Protein AF-U3TZV6-F1 (afdb_monomer)

Foldseek 3Di:
DDPPPPPDPFQWPDWDAQDWDDDDPDTLDGGDTDTDGPDDDDDDDDPSNNPD

Radius of gyration: 16.95 Å; Cα contacts (8 Å, |Δi|>4): 57; chains: 1; bounding box: 45×18×48 Å

Mean predicted aligned error: 9.44 Å

Structure (mmCIF, N/CA/C/O backbone):
data_AF-U3TZV6-F1
#
_entry.id   AF-U3TZV6-F1
#
loop_
_atom_site.group_PDB
_atom_site.id
_atom_site.type_symbol
_atom_site.label_atom_id
_atom_site.label_alt_id
_atom_site.label_comp_id
_atom_site.label_asym_id
_atom_site.label_entity_id
_atom_site.label_seq_id
_atom_site.pdbx_PDB_ins_code
_atom_site.Cartn_x
_atom_site.Cartn_y
_atom_site.Cartn_z
_atom_site.occupancy
_atom_site.B_iso_or_equiv
_atom_site.auth_seq_id
_atom_site.auth_comp_id
_atom_site.auth_asym_id
_atom_site.auth_atom_id
_atom_site.pdbx_PDB_model_num
ATOM 1 N N . MET A 1 1 ? -32.252 5.621 31.021 1.00 42.38 1 MET A N 1
ATOM 2 C CA . MET A 1 1 ? -31.997 6.865 30.268 1.00 42.38 1 MET A CA 1
ATOM 3 C C . MET A 1 1 ? -31.028 6.475 29.169 1.00 42.38 1 MET A C 1
ATOM 5 O O . MET A 1 1 ? -29.994 5.916 29.490 1.00 42.38 1 MET A O 1
ATOM 9 N N . THR A 1 2 ? -31.466 6.560 27.923 1.00 49.88 2 THR A N 1
ATOM 10 C CA . THR A 1 2 ? -30.939 5.861 26.742 1.00 49.88 2 THR A CA 1
ATOM 11 C C . THR A 1 2 ? -29.505 6.254 26.372 1.00 49.88 2 THR A C 1
ATOM 13 O O . THR A 1 2 ? -29.232 7.431 26.161 1.00 49.88 2 THR A O 1
ATOM 16 N N . ASP A 1 3 ? -28.630 5.255 26.211 1.00 64.19 3 ASP A N 1
ATOM 17 C CA . ASP A 1 3 ? -27.431 5.335 25.367 1.00 64.19 3 ASP A CA 1
ATOM 18 C C . ASP A 1 3 ? -27.901 5.443 23.909 1.00 64.19 3 ASP A C 1
ATOM 20 O O . ASP A 1 3 ? -28.130 4.444 23.232 1.00 64.19 3 ASP A O 1
ATOM 24 N N . TRP A 1 4 ? -28.168 6.665 23.445 1.00 70.38 4 TRP A N 1
ATOM 25 C CA . TRP A 1 4 ? -28.52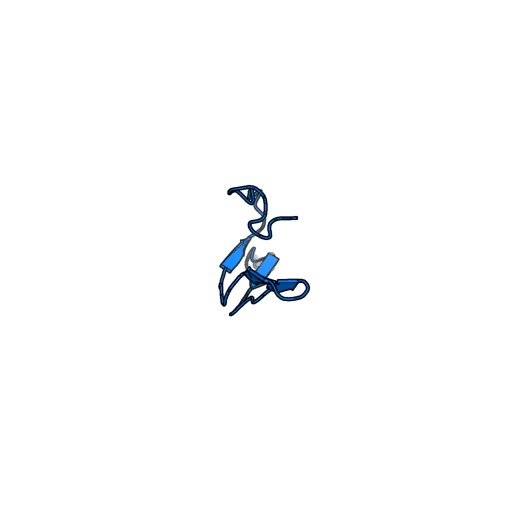3 6.943 22.046 1.00 70.38 4 TRP A CA 1
ATOM 26 C C . TRP A 1 4 ? -27.326 7.425 21.226 1.00 70.38 4 TRP A C 1
ATOM 28 O O . TRP A 1 4 ? -27.510 7.840 20.087 1.00 70.38 4 TRP A O 1
ATOM 38 N N . ILE A 1 5 ? -26.104 7.360 21.764 1.00 67.19 5 ILE A N 1
ATOM 39 C CA . ILE A 1 5 ? -24.904 7.571 20.955 1.00 67.19 5 ILE A CA 1
ATOM 40 C C . ILE A 1 5 ? -24.774 6.331 20.063 1.00 67.19 5 ILE A C 1
ATOM 42 O O . ILE A 1 5 ? -24.498 5.252 20.592 1.00 67.19 5 ILE A O 1
ATOM 46 N N . PRO A 1 6 ? -24.997 6.424 18.737 1.00 65.38 6 PRO A N 1
ATOM 47 C CA . PRO A 1 6 ? -24.661 5.311 17.868 1.00 65.38 6 PRO A CA 1
ATOM 48 C C . PRO A 1 6 ? -23.178 5.015 18.083 1.00 65.38 6 PRO A C 1
ATOM 50 O O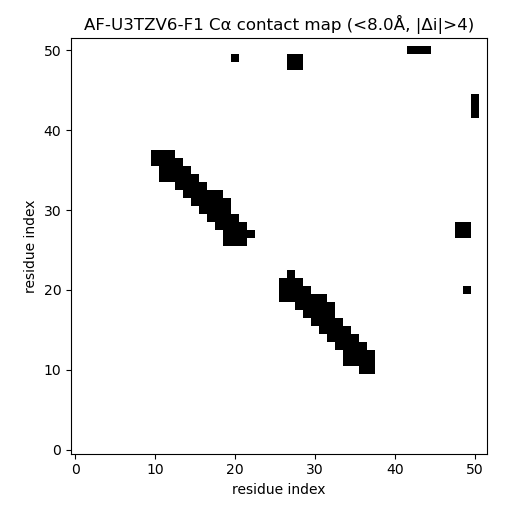 . PRO A 1 6 ? -22.351 5.923 17.959 1.00 65.38 6 PRO A O 1
ATOM 53 N N . ALA A 1 7 ? -22.846 3.772 18.445 1.00 63.69 7 ALA A N 1
ATOM 54 C CA . ALA A 1 7 ? -21.467 3.310 18.425 1.00 63.69 7 ALA A CA 1
ATOM 55 C C . ALA A 1 7 ? -20.918 3.672 17.044 1.00 63.69 7 ALA A C 1
ATOM 57 O O . ALA A 1 7 ? -21.448 3.210 16.030 1.00 63.69 7 ALA A O 1
ATOM 58 N N . MET A 1 8 ? -19.963 4.603 17.006 1.00 62.72 8 MET A N 1
ATOM 59 C CA . MET A 1 8 ? -19.414 5.084 15.746 1.00 62.72 8 MET A CA 1
ATOM 60 C C . MET A 1 8 ? -18.884 3.846 15.021 1.00 62.72 8 MET A C 1
ATOM 62 O O . MET A 1 8 ? -18.128 3.089 15.640 1.00 62.72 8 MET A O 1
ATOM 66 N N . PRO A 1 9 ? -19.334 3.558 13.786 1.00 62.50 9 PRO A N 1
ATOM 67 C CA . PRO A 1 9 ? -18.867 2.381 13.078 1.00 62.50 9 PRO A CA 1
ATOM 68 C C . PRO A 1 9 ? -17.351 2.490 13.019 1.00 62.50 9 PRO A C 1
ATOM 70 O O . PRO A 1 9 ? -16.856 3.537 12.614 1.00 62.50 9 PRO A O 1
ATOM 73 N N . ASN A 1 10 ? -16.688 1.454 13.537 1.00 64.56 10 ASN A N 1
ATOM 74 C CA . ASN A 1 10 ? -15.252 1.193 13.548 1.00 64.56 10 ASN A CA 1
ATOM 75 C C . ASN A 1 10 ? -14.421 2.260 12.813 1.00 64.56 10 ASN A C 1
ATOM 77 O O . ASN A 1 10 ? -14.600 2.420 11.610 1.00 64.56 10 ASN A O 1
ATOM 81 N N . ASP A 1 11 ? -13.485 2.922 13.504 1.00 72.50 11 ASP A N 1
ATOM 82 C CA . ASP A 1 11 ? -12.629 4.024 13.008 1.00 72.50 11 ASP A CA 1
ATOM 83 C C . ASP A 1 11 ? -11.821 3.724 11.723 1.00 72.50 11 ASP A C 1
ATOM 85 O O . ASP A 1 11 ? -11.062 4.575 11.263 1.00 72.50 11 ASP A O 1
ATOM 89 N N . LEU A 1 12 ? -11.981 2.535 11.143 1.00 73.56 12 LEU A N 1
ATOM 90 C CA . LEU A 1 12 ? -11.490 2.081 9.853 1.00 73.56 12 LEU A CA 1
ATOM 91 C C . LEU A 1 12 ? -11.942 3.003 8.710 1.00 73.56 12 LEU A C 1
ATOM 93 O O . LEU A 1 12 ? -13.112 3.048 8.334 1.00 73.56 12 LEU A O 1
ATOM 97 N N . LEU A 1 13 ? -10.976 3.699 8.121 1.00 83.06 13 LEU A N 1
ATOM 98 C CA . LEU A 1 13 ? -11.161 4.560 6.958 1.00 83.06 13 LEU A CA 1
ATOM 99 C C . LEU A 1 13 ? -10.735 3.868 5.659 1.00 83.06 13 LEU A C 1
ATOM 101 O O . LEU A 1 13 ? -11.339 4.097 4.614 1.00 83.06 13 LEU A O 1
ATOM 105 N N . ILE A 1 14 ? -9.688 3.041 5.717 1.00 88.56 14 ILE A N 1
ATOM 106 C CA . ILE A 1 14 ? -9.148 2.323 4.558 1.00 88.56 14 ILE A CA 1
ATOM 107 C C . ILE A 1 14 ? -8.990 0.854 4.927 1.00 88.56 14 ILE A C 1
ATOM 109 O O . ILE A 1 14 ? -8.364 0.538 5.933 1.00 88.56 14 ILE A O 1
ATOM 113 N N . ASP A 1 15 ? -9.512 -0.026 4.080 1.00 92.94 15 ASP A N 1
ATOM 114 C CA . ASP A 1 15 ? -9.273 -1.468 4.110 1.00 92.94 15 ASP A CA 1
ATOM 115 C C . ASP A 1 15 ? -8.773 -1.890 2.727 1.00 92.94 15 ASP A C 1
ATOM 117 O O . ASP A 1 15 ? -9.521 -1.881 1.747 1.00 92.94 15 ASP A O 1
ATOM 121 N N . ALA A 1 16 ? -7.477 -2.170 2.632 1.00 94.31 16 ALA A N 1
ATOM 122 C CA . ALA A 1 16 ? -6.832 -2.652 1.425 1.00 94.31 16 ALA A CA 1
ATOM 123 C C . ALA A 1 16 ? -6.561 -4.149 1.580 1.00 94.31 16 ALA A C 1
ATOM 125 O O . ALA A 1 16 ? -5.858 -4.563 2.501 1.00 94.31 16 ALA A O 1
ATOM 126 N N . GLN A 1 17 ? -7.083 -4.952 0.653 1.00 97.31 17 GLN A N 1
ATOM 127 C CA . GLN A 1 17 ? -6.902 -6.402 0.636 1.00 97.31 17 GLN A CA 1
ATOM 128 C C . GLN A 1 17 ? -6.254 -6.830 -0.678 1.00 97.31 17 GLN A C 1
ATOM 130 O O . GLN A 1 17 ? -6.818 -6.595 -1.745 1.00 97.31 17 GLN A O 1
ATOM 135 N N . GLY A 1 18 ? -5.069 -7.444 -0.604 1.00 96.50 18 GLY A N 1
ATOM 136 C CA . GLY A 1 18 ? -4.341 -7.925 -1.784 1.00 96.50 18 GLY A CA 1
ATOM 137 C C . GLY A 1 18 ? -3.986 -6.822 -2.789 1.00 96.50 18 GLY A C 1
ATOM 138 O O . GLY A 1 18 ? -3.989 -7.048 -4.001 1.00 96.50 18 GLY A O 1
ATOM 139 N N . LEU A 1 19 ? -3.705 -5.609 -2.304 1.00 95.31 19 LEU A N 1
ATOM 140 C CA . LEU A 1 19 ? -3.373 -4.458 -3.133 1.00 95.31 19 LEU A CA 1
ATOM 141 C C . LEU A 1 19 ? -2.136 -4.760 -3.977 1.00 95.31 19 LEU A C 1
ATOM 143 O O . LEU A 1 19 ? -1.055 -5.027 -3.456 1.00 95.31 19 LEU A O 1
ATOM 147 N N . THR A 1 20 ? -2.316 -4.664 -5.290 1.00 96.00 20 THR A N 1
ATOM 148 C CA . THR A 1 20 ? -1.260 -4.802 -6.288 1.00 96.00 20 THR A CA 1
ATOM 149 C C . THR A 1 20 ? -1.290 -3.574 -7.185 1.00 96.00 20 THR A C 1
ATOM 151 O O . THR A 1 20 ? -2.329 -3.257 -7.762 1.00 96.00 20 THR A O 1
ATOM 154 N N . ILE A 1 21 ? -0.159 -2.882 -7.316 1.00 94.38 21 ILE A N 1
ATOM 155 C CA . ILE A 1 21 ? -0.031 -1.678 -8.146 1.00 94.38 21 ILE A CA 1
ATOM 156 C C . ILE A 1 21 ? 1.039 -1.928 -9.199 1.00 94.38 21 ILE A C 1
ATOM 158 O O . ILE A 1 21 ? 2.175 -2.277 -8.877 1.00 94.38 21 ILE A O 1
ATOM 162 N N . ARG A 1 22 ? 0.678 -1.715 -10.466 1.00 94.44 22 ARG A N 1
ATOM 163 C CA . ARG A 1 22 ? 1.595 -1.764 -11.608 1.00 94.44 22 ARG A CA 1
ATOM 164 C C . ARG A 1 22 ? 1.623 -0.417 -12.312 1.00 94.44 22 ARG A C 1
ATOM 166 O O . ARG A 1 22 ? 0.585 0.217 -12.471 1.00 94.44 22 ARG A O 1
ATOM 173 N N . S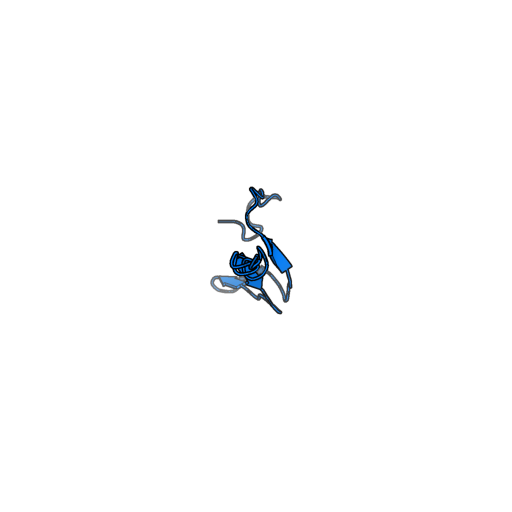ER A 1 23 ? 2.804 -0.010 -12.755 1.00 91.31 23 SER A N 1
ATOM 174 C CA . SER A 1 23 ? 2.993 1.155 -13.618 1.00 91.31 23 SER A CA 1
ATOM 175 C C . SER A 1 23 ? 3.906 0.763 -14.767 1.00 91.31 23 SER A C 1
ATOM 177 O O . SER A 1 23 ? 5.037 0.340 -14.533 1.00 91.31 23 SER A O 1
ATOM 179 N N . HIS A 1 24 ? 3.412 0.893 -16.000 1.00 90.62 24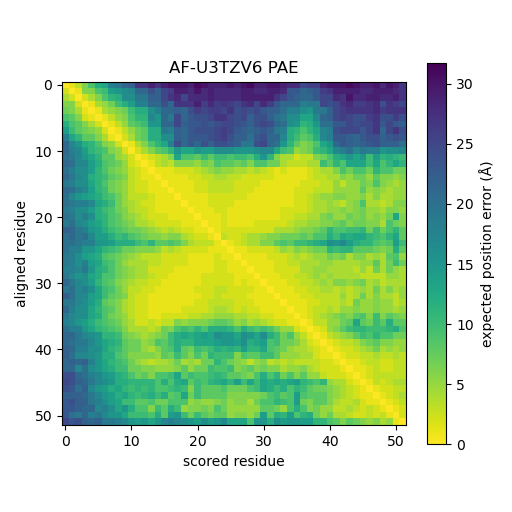 HIS A N 1
ATOM 180 C CA . HIS A 1 24 ? 4.063 0.336 -17.189 1.00 90.62 24 HIS A CA 1
ATOM 181 C C . HIS A 1 24 ? 4.417 -1.147 -16.957 1.00 90.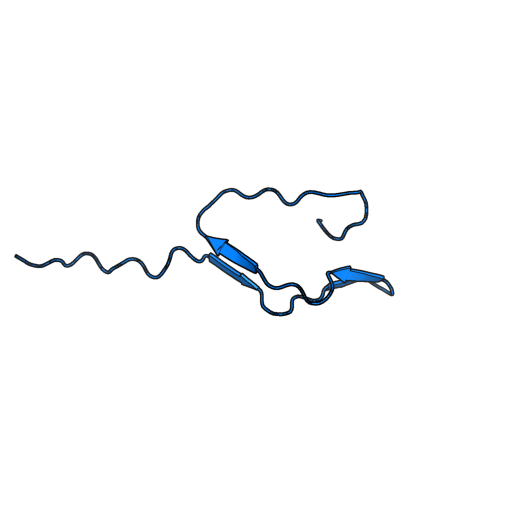62 24 HIS A C 1
ATOM 183 O O . HIS A 1 24 ? 3.551 -1.923 -16.552 1.00 90.62 24 HIS A O 1
ATOM 189 N N . ASP A 1 25 ? 5.681 -1.524 -17.144 1.00 91.50 25 ASP A N 1
ATOM 190 C CA . ASP A 1 25 ? 6.173 -2.889 -16.937 1.00 91.50 25 ASP A CA 1
ATOM 191 C C . ASP A 1 25 ? 6.629 -3.167 -15.490 1.00 91.50 25 ASP A C 1
ATOM 193 O O . ASP A 1 25 ? 7.085 -4.267 -15.178 1.00 91.50 25 ASP A O 1
ATOM 197 N N . ALA A 1 26 ? 6.508 -2.193 -14.580 1.00 91.94 26 ALA A N 1
ATOM 198 C CA . ALA A 1 26 ? 6.979 -2.311 -13.203 1.00 91.94 26 ALA A CA 1
ATOM 199 C C . ALA A 1 26 ? 5.861 -2.713 -12.231 1.00 91.94 26 ALA A C 1
ATOM 201 O O . ALA A 1 26 ? 4.774 -2.129 -12.213 1.00 91.94 26 ALA A O 1
ATOM 202 N N . LEU A 1 27 ? 6.162 -3.687 -11.368 1.00 93.75 27 LEU A N 1
ATOM 203 C CA . LEU A 1 27 ? 5.368 -4.011 -10.184 1.00 93.75 27 LEU A CA 1
ATOM 204 C C . LEU A 1 27 ? 5.835 -3.127 -9.023 1.00 93.75 27 LEU A C 1
ATOM 206 O O . LEU A 1 27 ? 6.957 -3.279 -8.549 1.00 93.75 27 LEU A O 1
ATOM 210 N N . LEU A 1 28 ? 4.989 -2.184 -8.610 1.00 93.12 28 LEU A N 1
ATOM 211 C CA . LEU A 1 28 ? 5.305 -1.187 -7.581 1.00 93.12 28 LEU A CA 1
ATOM 212 C C . LEU A 1 28 ? 4.861 -1.627 -6.185 1.00 93.12 28 LEU A C 1
ATOM 214 O O . LEU A 1 28 ? 5.540 -1.351 -5.202 1.00 93.12 28 LEU A O 1
ATOM 218 N N . VAL A 1 29 ? 3.722 -2.313 -6.107 1.00 94.44 29 VAL A N 1
ATOM 219 C CA . VAL A 1 29 ? 3.187 -2.904 -4.878 1.00 94.44 29 VAL A CA 1
ATOM 220 C C . VAL A 1 29 ? 2.715 -4.308 -5.219 1.00 94.44 29 VAL A C 1
ATOM 222 O O . VAL A 1 29 ? 1.999 -4.475 -6.206 1.00 94.44 29 VAL A O 1
ATOM 225 N N . ASP A 1 30 ? 3.109 -5.296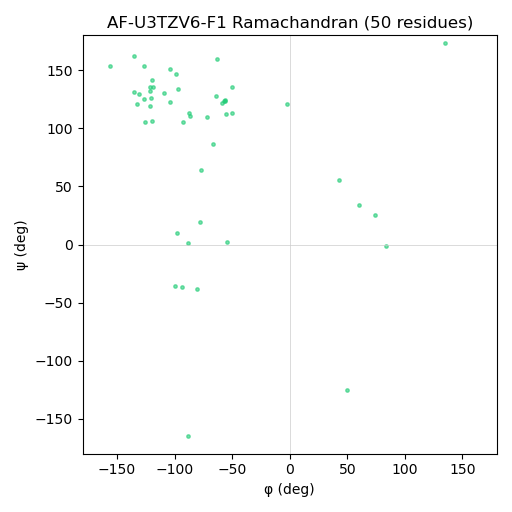 -4.422 1.00 95.81 30 ASP A N 1
ATOM 226 C CA . ASP A 1 30 ? 2.806 -6.706 -4.667 1.00 95.81 30 ASP A CA 1
ATOM 227 C C . ASP A 1 30 ? 1.990 -7.303 -3.519 1.00 95.81 30 ASP A C 1
ATOM 229 O O . ASP A 1 30 ? 2.518 -7.532 -2.431 1.00 95.81 30 ASP A O 1
ATOM 233 N N . ASN A 1 31 ? 0.700 -7.528 -3.778 1.00 96.94 31 ASN A N 1
ATOM 234 C CA . ASN A 1 31 ? -0.230 -8.261 -2.922 1.00 96.94 31 ASN A CA 1
ATOM 235 C C . ASN A 1 31 ? -0.126 -7.942 -1.415 1.00 96.94 31 ASN A C 1
ATOM 237 O O . ASN A 1 31 ? 0.045 -8.837 -0.583 1.00 96.94 31 ASN A O 1
ATOM 241 N N . ILE A 1 32 ? -0.247 -6.663 -1.052 1.00 94.62 32 ILE A N 1
ATOM 242 C CA . ILE A 1 32 ? -0.225 -6.241 0.357 1.00 94.62 32 ILE A CA 1
ATOM 243 C C . ILE A 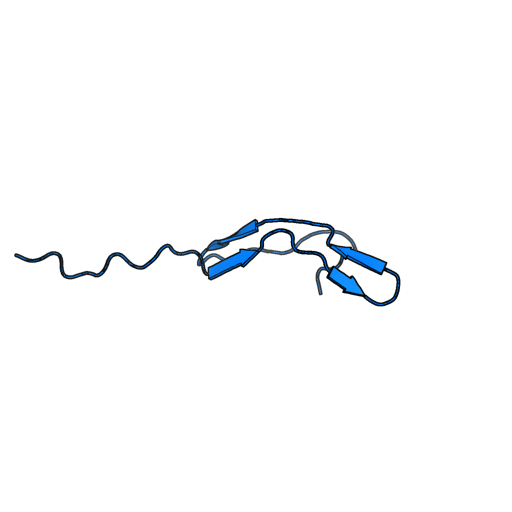1 32 ? -1.635 -6.019 0.900 1.00 94.62 32 ILE A C 1
ATOM 245 O O . ILE A 1 32 ? -2.517 -5.533 0.194 1.00 94.62 32 ILE A O 1
ATOM 249 N N . SER A 1 33 ? -1.832 -6.311 2.182 1.00 95.75 33 SER A N 1
ATOM 250 C CA . SER A 1 33 ? -3.073 -5.999 2.893 1.00 95.75 33 SER A CA 1
ATOM 251 C C . SER A 1 33 ? -2.787 -5.099 4.085 1.00 95.75 33 SER A C 1
ATOM 253 O O . SER A 1 33 ? -1.843 -5.349 4.836 1.00 95.75 33 SER A O 1
ATOM 255 N N . PHE A 1 34 ? -3.599 -4.059 4.269 1.00 92.44 34 PHE A N 1
ATOM 256 C CA . PHE A 1 34 ? -3.506 -3.166 5.419 1.00 92.44 34 PHE A CA 1
ATOM 257 C C . PHE A 1 34 ? -4.835 -2.461 5.702 1.00 92.44 34 PHE A C 1
ATOM 259 O O . PHE A 1 34 ? -5.631 -2.200 4.805 1.00 92.44 34 PHE A O 1
ATOM 266 N N . THR A 1 35 ? -5.031 -2.094 6.964 1.00 91.75 35 THR A N 1
ATOM 267 C CA . THR A 1 35 ? -6.167 -1.299 7.433 1.00 91.75 35 THR A CA 1
ATOM 268 C C . THR A 1 35 ? -5.665 0.002 8.045 1.00 91.75 35 THR A C 1
ATOM 270 O O . THR A 1 35 ? -4.723 -0.038 8.834 1.00 91.75 35 THR A O 1
ATOM 273 N N . LEU A 1 36 ? -6.284 1.139 7.728 1.00 87.56 36 LEU A N 1
ATOM 274 C CA . LEU A 1 36 ? -5.972 2.432 8.346 1.00 87.56 36 LEU A CA 1
ATOM 275 C C . LEU A 1 36 ? -7.207 3.014 9.012 1.00 87.56 36 LEU A C 1
ATOM 277 O O . LEU A 1 36 ? -8.274 3.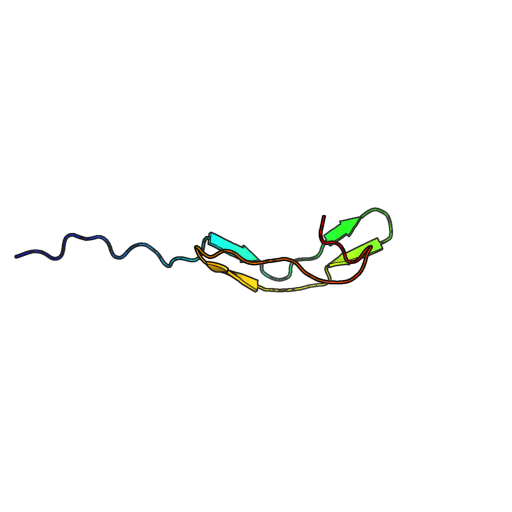082 8.398 1.00 87.56 36 LEU A O 1
ATOM 281 N N . GLY A 1 37 ? -7.034 3.455 10.256 1.00 85.69 37 GLY A N 1
ATOM 282 C CA . GLY A 1 37 ? -8.058 4.167 11.006 1.00 85.69 37 GLY A CA 1
ATOM 283 C C . GLY A 1 37 ? -8.025 5.686 10.792 1.00 85.69 37 GLY A C 1
ATOM 284 O O . GLY A 1 37 ? -7.354 6.202 9.896 1.00 85.69 37 GLY A O 1
ATOM 285 N N . ARG A 1 38 ? -8.706 6.439 11.664 1.00 80.12 38 ARG A N 1
ATOM 286 C CA . ARG A 1 38 ? -8.642 7.913 11.729 1.00 80.12 38 ARG A CA 1
ATOM 287 C C . ARG A 1 38 ? -7.354 8.404 12.403 1.00 80.12 38 ARG A C 1
ATOM 289 O O . ARG A 1 38 ? -7.385 9.053 13.446 1.00 80.12 38 ARG A O 1
ATOM 296 N N . GLU A 1 39 ? -6.214 8.121 11.790 1.00 75.75 39 GLU A N 1
ATOM 297 C CA . GLU A 1 39 ? -4.888 8.480 12.301 1.00 75.75 39 GLU A CA 1
ATOM 298 C C . GLU A 1 39 ? -3.978 9.064 11.209 1.00 75.75 39 GLU A C 1
ATOM 300 O O . GLU A 1 39 ? -4.243 8.947 10.013 1.00 75.75 39 GLU A O 1
ATOM 305 N N . ARG A 1 40 ? -2.905 9.754 11.618 1.00 77.75 40 ARG A N 1
ATOM 306 C CA . ARG A 1 40 ? -1.897 10.289 10.691 1.00 77.75 40 ARG A CA 1
ATOM 307 C C . ARG A 1 40 ? -0.771 9.278 10.535 1.00 77.75 40 ARG A C 1
ATOM 309 O O . ARG A 1 40 ? 0.066 9.161 11.424 1.00 77.75 40 ARG A O 1
ATOM 316 N N . VAL A 1 41 ? -0.733 8.600 9.394 1.00 80.06 41 VAL A N 1
ATOM 317 C CA . VAL A 1 41 ? 0.365 7.703 9.016 1.00 80.06 41 VAL A CA 1
ATOM 318 C C . VAL A 1 41 ? 1.277 8.351 7.980 1.00 80.06 41 VAL A C 1
ATOM 320 O O . VAL A 1 41 ? 0.841 9.181 7.182 1.00 80.06 41 VAL A O 1
ATO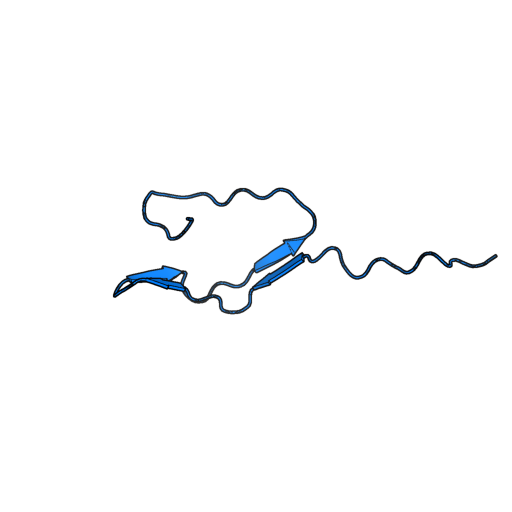M 323 N N . ALA A 1 42 ? 2.552 7.966 7.993 1.00 81.25 42 ALA A N 1
ATOM 324 C CA . ALA A 1 42 ? 3.520 8.347 6.975 1.00 81.25 42 ALA A CA 1
ATOM 325 C C . ALA A 1 42 ? 3.865 7.128 6.117 1.00 81.25 42 ALA A C 1
ATOM 327 O O . ALA A 1 42 ? 4.213 6.068 6.638 1.00 81.25 42 ALA A O 1
ATOM 328 N N . LEU A 1 43 ? 3.810 7.292 4.799 1.00 83.88 43 LEU A N 1
ATOM 329 C CA . LEU A 1 43 ? 4.265 6.285 3.852 1.00 83.88 43 LEU A CA 1
ATOM 330 C C . LEU A 1 43 ? 5.773 6.481 3.599 1.00 83.88 43 LEU A C 1
ATOM 332 O O . LEU A 1 43 ? 6.179 7.500 3.047 1.00 83.88 43 LEU A O 1
ATOM 336 N N . VAL A 1 44 ? 6.615 5.529 4.028 1.00 88.38 44 VAL A N 1
ATOM 337 C CA . VAL A 1 44 ? 8.093 5.678 4.085 1.00 88.38 44 VAL A CA 1
ATOM 338 C C . VAL A 1 44 ? 8.865 4.569 3.357 1.00 88.38 44 VAL A C 1
ATOM 340 O O . VAL A 1 44 ? 8.331 3.485 3.120 1.00 88.38 44 VAL A O 1
ATOM 343 N N . GLY A 1 45 ? 10.091 4.872 2.890 1.00 85.56 45 GLY A N 1
ATOM 344 C CA . GLY A 1 45 ? 10.939 4.010 2.029 1.00 85.56 45 GLY A CA 1
ATOM 345 C C . GLY A 1 45 ? 11.618 4.720 0.833 1.00 85.56 45 GLY A C 1
ATOM 346 O O . GLY A 1 45 ? 11.370 5.897 0.586 1.00 85.56 45 GLY A O 1
ATOM 347 N N . GLU A 1 46 ? 12.493 3.997 0.127 1.00 87.94 46 GLU A N 1
ATOM 348 C CA . GLU A 1 46 ? 13.430 4.510 -0.897 1.00 87.94 46 GLU A CA 1
ATOM 349 C C . GLU A 1 46 ? 12.748 5.135 -2.135 1.00 87.94 46 GLU A C 1
ATOM 351 O O . GLU A 1 46 ? 11.585 4.855 -2.434 1.00 87.94 46 GLU A O 1
ATOM 356 N N . SER A 1 47 ? 13.471 5.975 -2.883 1.00 89.06 47 SER A N 1
ATOM 357 C CA . SER A 1 47 ? 13.036 6.470 -4.197 1.00 89.06 47 SER A CA 1
ATOM 358 C C . SER A 1 47 ? 12.595 5.321 -5.118 1.00 89.06 47 SER A C 1
ATOM 360 O O . SER A 1 47 ? 13.251 4.288 -5.189 1.00 89.06 47 SER A O 1
ATOM 362 N N . GLY A 1 48 ? 11.470 5.493 -5.817 1.00 81.38 48 GLY A N 1
ATOM 363 C CA . GLY A 1 48 ? 10.937 4.493 -6.757 1.00 81.38 48 GLY A CA 1
ATOM 364 C C . GLY A 1 48 ? 10.096 3.366 -6.140 1.00 81.38 48 GLY A C 1
ATOM 365 O O . GLY A 1 48 ? 9.541 2.558 -6.873 1.00 81.38 48 GLY A O 1
ATOM 366 N N . SER A 1 49 ? 9.916 3.331 -4.820 1.00 80.81 49 SER A N 1
ATOM 367 C CA . SER A 1 49 ? 9.176 2.266 -4.111 1.00 80.81 49 SER A CA 1
ATOM 368 C C . SER A 1 49 ? 7.638 2.357 -4.171 1.00 80.81 49 SER A C 1
ATOM 370 O O . SER A 1 49 ? 6.959 1.791 -3.319 1.00 80.81 49 SER A O 1
ATOM 372 N N . GLY A 1 50 ? 7.074 3.100 -5.129 1.00 79.56 50 GLY A N 1
ATOM 373 C CA . GLY A 1 50 ? 5.618 3.133 -5.349 1.00 79.56 50 GLY A CA 1
ATOM 374 C C . GLY A 1 50 ? 4.801 3.925 -4.321 1.00 79.56 50 GLY A C 1
ATOM 375 O O . GLY A 1 50 ? 3.637 3.618 -4.098 1.00 79.56 50 GLY A O 1
ATOM 376 N N . LYS A 1 51 ? 5.423 4.907 -3.663 1.00 83.44 51 LYS A N 1
ATOM 377 C CA . LYS A 1 51 ? 4.791 5.807 -2.680 1.00 83.44 51 LYS A CA 1
ATOM 378 C C . LYS A 1 51 ? 3.993 6.983 -3.236 1.00 83.44 51 LYS A C 1
ATOM 380 O O . LYS A 1 51 ? 3.042 7.367 -2.557 1.00 83.44 51 LYS A O 1
ATOM 385 N N . PRO A 1 52 ? 4.438 7.641 -4.325 1.00 72.75 52 PRO A N 1
ATOM 386 C CA . PRO A 1 52 ? 3.685 8.746 -4.897 1.00 72.75 52 PRO A CA 1
ATOM 387 C C . PRO A 1 52 ? 2.477 8.253 -5.695 1.00 72.75 52 PRO A C 1
ATOM 389 O O . PRO A 1 52 ? 2.529 7.114 -6.213 1.00 72.75 52 PRO A O 1
#

Nearest PDB structures (foldseek):
  8vp6-assembly1_B  TM=6.126E-01  e=7.120E-01  Acetivibrio thermocellus ATCC 27405
  6xgz-assembly2_C  TM=7.402E-01  e=9.969E-01  Escherichia coli LAU-EC10
  3j5s-assembly1_D  TM=8.461E-01  e=2.236E+00  Escherichia coli str. K-12 substr. MG1655
  2ihy-assembly1_B  TM=8.273E-01  e=4.689E+00  Staphylococcus aureus
  8ee6-assembly1_A  TM=7.001E-01  e=7.511E+00  Homo sapiens

Solvent-accessible surface area (backbone atoms only — not comparable to full-atom values): 3673 Å² total; per-residue (Å²): 135,82,88,74,72,72,78,72,77,65,62,65,74,43,80,43,75,59,42,63,42,72,55,89,95,41,80,44,39,77,61,42,66,53,74,39,50,89,68,92,81,81,94,82,80,64,92,86,60,57,80,124

Sequence (52 aa):
MTDWIPAMPNDLLIDAQGLTIRSHDALLVDNISFTLGRERVALVGESGSGKP

pLDDT: mean 82.82, std 12.85, range [42.38, 97.31]

Secondary structure (DSSP, 8-state):
----S-----S--EEEEEEEEEETTEEEEEEEEEEE-SS------STTSS--